Protein AF-A0A857KXK1-F1 (afdb_monomer)

Foldseek 3Di:
DDDDPPPPPPVLVVLVVVLVVLCVQCVDLVRVLVVCVVPDDPVQNVFKDSPDWAWDPDQAPDPVCNSRRNDTDTDTDTRPDPPPPPPPPDD

Sequence (91 aa):
MVSFMTDGGSGDRAHQLHDGLFRRVFGDPKYAGSERRSVLSAEVAAHIDLEHLEPVAAPFVDDNLSQVHSDLLARTRHLVGTTCEARRCGS

Solvent-accessible surface area (backbone atoms only — not comparable to full-atom values): 5762 Å² total; per-residue (Å²): 139,82,82,80,79,75,92,59,79,65,65,56,57,50,50,52,50,50,23,52,51,47,47,67,54,46,66,39,44,74,50,35,26,53,52,49,60,72,73,45,54,72,72,59,52,69,35,40,42,49,87,62,44,41,80,44,98,52,83,52,92,43,82,91,48,55,89,55,75,57,52,80,47,61,48,64,51,74,44,80,74,86,68,78,57,89,84,74,86,73,135

Organism: NCBI:txid36821

pLDDT: mean 74.94, std 17.73, range [35.28, 93.88]

InterPro domains:
  IPR006842 Transposase (putative), YhgA-like [PF04754] (17-73)

Mean predicted aligned error: 12.01 Å

Secondary structure (DSSP, 8-state):
--------TTHHHHHHHHHHHHHHHHTSHHHHHHHHHHHS-HHHHHTB-SSS-EE---S-S-GGGTT-TT---EE--B-------TTS---

Structure (mmCIF, N/CA/C/O backbone):
data_AF-A0A857KXK1-F1
#
_entry.id   AF-A0A857KXK1-F1
#
loop_
_atom_site.group_PDB
_atom_site.id
_atom_site.type_symbol
_atom_site.label_atom_id
_atom_site.label_alt_id
_atom_site.label_comp_id
_atom_site.label_asym_id
_atom_site.label_entity_id
_atom_site.label_seq_id
_atom_site.pdbx_PDB_ins_code
_atom_site.Cartn_x
_atom_site.Cartn_y
_atom_site.Cartn_z
_atom_site.occupancy
_atom_site.B_iso_or_equiv
_atom_site.auth_seq_id
_atom_site.auth_comp_id
_atom_site.auth_asym_id
_atom_site.auth_atom_id
_atom_site.pdbx_PDB_model_num
ATOM 1 N N . MET A 1 1 ? 26.782 14.078 -36.877 1.00 36.59 1 MET A N 1
ATOM 2 C CA . MET A 1 1 ? 27.088 13.573 -35.524 1.00 36.59 1 MET A CA 1
ATOM 3 C C . MET A 1 1 ? 26.666 14.651 -34.538 1.00 36.59 1 MET A C 1
ATOM 5 O O . MET A 1 1 ? 27.418 15.588 -34.321 1.00 36.59 1 MET A O 1
ATOM 9 N N . VAL A 1 2 ? 25.418 14.603 -34.066 1.00 38.22 2 VAL A N 1
ATOM 10 C CA . VAL A 1 2 ? 24.912 15.530 -33.041 1.00 38.22 2 VAL A CA 1
ATOM 11 C C . VAL A 1 2 ? 24.876 14.748 -31.740 1.00 38.22 2 VAL A C 1
ATOM 13 O O . VAL A 1 2 ? 24.093 13.812 -31.601 1.00 38.22 2 VAL A O 1
ATOM 16 N N . SER A 1 3 ? 25.774 15.096 -30.825 1.00 35.28 3 SER A N 1
ATOM 17 C CA . SER A 1 3 ? 25.738 14.607 -29.453 1.00 35.28 3 SER A CA 1
ATOM 18 C C . SER A 1 3 ? 24.660 15.383 -28.708 1.00 35.28 3 SER A C 1
ATOM 20 O O . SER A 1 3 ? 24.827 16.569 -28.433 1.00 35.28 3 SER A O 1
ATOM 22 N N . PHE A 1 4 ? 23.557 14.715 -28.385 1.00 36.88 4 PHE A N 1
ATOM 23 C CA . PHE A 1 4 ? 22.641 15.189 -27.358 1.00 36.88 4 PHE A CA 1
ATOM 24 C C . PHE A 1 4 ? 23.316 14.943 -26.011 1.00 36.88 4 PHE A C 1
ATOM 26 O O . PHE A 1 4 ? 23.384 13.811 -25.538 1.00 36.88 4 PHE A O 1
ATOM 33 N N . MET A 1 5 ? 23.877 15.995 -25.419 1.00 44.47 5 MET A N 1
ATOM 34 C CA . MET A 1 5 ? 24.232 15.960 -24.007 1.00 44.47 5 MET A CA 1
ATOM 35 C C . MET A 1 5 ? 22.931 16.026 -23.216 1.00 44.47 5 MET A C 1
ATOM 37 O O . MET A 1 5 ? 22.320 17.084 -23.091 1.00 44.47 5 MET A O 1
ATOM 41 N N . THR A 1 6 ? 22.475 14.874 -22.737 1.00 49.06 6 THR A N 1
ATOM 42 C CA . THR A 1 6 ? 21.461 14.806 -21.691 1.00 49.06 6 THR A CA 1
ATOM 43 C C . THR A 1 6 ? 22.090 15.333 -20.407 1.00 49.06 6 THR A C 1
ATOM 45 O O . THR A 1 6 ? 22.874 14.638 -19.757 1.00 49.06 6 THR A O 1
ATOM 48 N N . ASP A 1 7 ? 21.753 16.567 -20.049 1.00 45.91 7 ASP A N 1
ATOM 49 C CA . ASP A 1 7 ? 21.849 17.058 -18.677 1.00 45.91 7 ASP A CA 1
ATOM 50 C C . ASP A 1 7 ? 20.829 16.269 -17.832 1.00 45.91 7 ASP A C 1
ATOM 52 O O . ASP A 1 7 ? 19.668 16.637 -17.705 1.00 45.91 7 ASP A O 1
ATOM 56 N N . GLY A 1 8 ? 21.223 15.070 -17.396 1.00 50.25 8 GLY A N 1
ATOM 57 C CA . GLY A 1 8 ? 20.347 14.085 -16.743 1.00 50.25 8 GLY A CA 1
ATOM 58 C C . GLY A 1 8 ? 20.967 13.450 -15.497 1.00 50.25 8 GLY A C 1
ATOM 59 O O . GLY A 1 8 ? 20.589 12.355 -15.105 1.00 50.25 8 GLY A O 1
ATOM 60 N N . GLY A 1 9 ? 21.965 14.092 -14.884 1.00 49.69 9 GLY A N 1
ATOM 61 C CA . GLY A 1 9 ? 22.792 13.459 -13.846 1.00 49.69 9 GLY A CA 1
ATOM 62 C C . GLY A 1 9 ? 22.253 13.519 -12.411 1.00 49.69 9 GLY A C 1
ATOM 63 O O . GLY A 1 9 ? 22.725 12.761 -11.564 1.00 49.69 9 GLY A O 1
ATOM 64 N N . SER A 1 10 ? 21.299 14.408 -12.109 1.00 52.22 10 SER A N 1
ATOM 65 C CA . SER A 1 10 ? 20.900 14.699 -10.717 1.00 52.22 10 SER A CA 1
ATOM 66 C C . SER A 1 10 ? 19.556 14.073 -10.311 1.00 52.22 10 SER A C 1
ATOM 68 O O . SER A 1 10 ? 19.424 13.559 -9.202 1.00 52.22 10 SER A O 1
ATOM 70 N N . GLY A 1 11 ? 18.572 14.047 -11.220 1.00 55.41 11 GLY A N 1
ATOM 71 C CA . GLY A 1 11 ? 17.239 13.488 -10.948 1.00 55.41 11 GLY A CA 1
ATOM 72 C C . GLY A 1 11 ? 17.212 11.958 -10.878 1.00 55.41 11 GLY A C 1
ATOM 73 O O . GLY A 1 11 ? 16.563 11.395 -10.002 1.00 55.41 11 GLY A O 1
ATOM 74 N N . ASP A 1 12 ? 17.979 11.290 -11.741 1.00 61.81 12 ASP A N 1
ATOM 75 C CA . ASP A 1 12 ? 18.015 9.824 -11.838 1.00 61.81 12 ASP A CA 1
ATOM 76 C C . ASP A 1 12 ? 18.596 9.183 -10.565 1.00 61.81 12 ASP A C 1
ATOM 78 O O . ASP A 1 12 ? 18.013 8.283 -9.966 1.00 61.81 12 ASP A O 1
ATOM 82 N N . ARG A 1 13 ? 19.692 9.749 -10.043 1.00 61.69 13 ARG A N 1
ATOM 83 C CA . ARG A 1 13 ? 20.329 9.271 -8.804 1.00 61.69 13 ARG A CA 1
ATOM 84 C C . ARG A 1 13 ? 19.446 9.466 -7.577 1.00 61.69 13 ARG A C 1
ATOM 86 O O . ARG A 1 13 ? 19.452 8.622 -6.685 1.00 61.69 13 ARG A O 1
ATOM 93 N N . ALA A 1 14 ? 18.712 10.579 -7.514 1.00 61.34 14 ALA A N 1
ATOM 94 C CA . ALA A 1 14 ? 17.756 10.822 -6.441 1.00 61.34 14 ALA A CA 1
ATOM 95 C C . ALA A 1 14 ? 16.613 9.801 -6.500 1.00 61.34 14 ALA A C 1
ATOM 97 O O . ALA A 1 14 ? 16.273 9.217 -5.474 1.00 61.34 14 ALA A O 1
ATOM 98 N N . HIS A 1 15 ? 16.088 9.519 -7.696 1.00 66.56 15 HIS A N 1
ATOM 99 C CA . HIS A 1 15 ? 15.060 8.501 -7.897 1.00 66.56 15 HIS A CA 1
ATOM 100 C C . HIS A 1 15 ? 15.549 7.105 -7.477 1.00 66.56 15 HIS A C 1
ATOM 102 O O . HIS A 1 15 ? 14.894 6.453 -6.673 1.00 66.56 15 HIS A O 1
ATOM 108 N N . GLN A 1 16 ? 16.767 6.710 -7.867 1.00 71.12 16 GLN A N 1
ATOM 109 C CA . GLN A 1 16 ? 17.384 5.441 -7.451 1.00 71.12 16 GLN A CA 1
ATOM 110 C C . GLN A 1 16 ? 17.579 5.324 -5.927 1.00 71.12 16 GLN A C 1
ATOM 112 O O . GLN A 1 16 ? 17.407 4.246 -5.354 1.00 71.12 16 GLN A O 1
ATOM 117 N N . LEU A 1 17 ? 17.941 6.421 -5.250 1.00 80.25 17 LEU A N 1
ATOM 118 C CA . LEU A 1 17 ? 18.074 6.452 -3.789 1.00 80.25 17 LEU A CA 1
ATOM 119 C C . LEU A 1 17 ? 16.713 6.342 -3.092 1.00 80.25 17 LEU A C 1
ATOM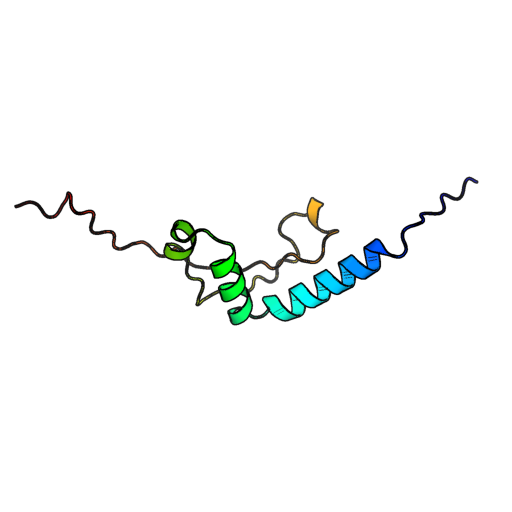 121 O O . LEU A 1 17 ? 16.590 5.605 -2.111 1.00 80.25 17 LEU A O 1
ATOM 125 N N . HIS A 1 18 ? 15.701 7.052 -3.595 1.00 80.38 18 HIS A N 1
ATOM 126 C CA . HIS A 1 18 ? 14.335 6.969 -3.086 1.00 80.38 18 HIS A CA 1
ATOM 127 C C . HIS A 1 18 ? 13.742 5.574 -3.294 1.00 80.38 18 HIS A C 1
ATOM 129 O O . HIS A 1 18 ? 13.211 5.007 -2.342 1.00 80.38 18 HIS A O 1
ATOM 135 N N . ASP A 1 19 ? 13.915 4.986 -4.475 1.00 80.25 19 ASP A N 1
ATOM 136 C CA . ASP A 1 19 ? 13.458 3.634 -4.796 1.00 80.25 19 ASP A CA 1
ATOM 137 C C . ASP A 1 19 ? 14.141 2.591 -3.906 1.00 80.25 19 ASP A C 1
ATOM 139 O O . ASP A 1 19 ? 13.483 1.723 -3.329 1.00 80.25 19 ASP A O 1
ATOM 143 N N . GLY A 1 20 ? 15.462 2.699 -3.727 1.00 82.88 20 GLY A N 1
ATOM 144 C CA . GLY A 1 20 ? 16.223 1.814 -2.848 1.00 82.88 20 GLY A CA 1
ATOM 145 C C . GLY A 1 20 ? 15.775 1.906 -1.388 1.00 82.88 20 GLY A C 1
ATOM 146 O O . GLY A 1 20 ? 15.597 0.877 -0.731 1.00 82.88 20 GLY A O 1
ATOM 147 N N . LEU A 1 21 ? 15.544 3.123 -0.885 1.00 84.62 21 LEU A N 1
ATOM 148 C CA . LEU A 1 21 ? 15.023 3.345 0.464 1.00 84.62 21 LEU A CA 1
ATOM 149 C C . LEU A 1 21 ? 13.609 2.777 0.614 1.00 84.62 21 LEU A C 1
ATOM 151 O O . LEU A 1 21 ? 13.339 2.057 1.576 1.00 84.62 21 LEU A O 1
ATOM 155 N N . PHE A 1 22 ? 12.728 3.065 -0.343 1.00 86.25 22 PHE A N 1
ATOM 156 C CA . PHE A 1 22 ? 11.351 2.591 -0.348 1.00 86.25 22 PHE A CA 1
ATOM 157 C C . PHE A 1 22 ? 11.304 1.062 -0.340 1.00 86.25 22 PHE A C 1
ATOM 159 O O . PHE A 1 22 ? 10.684 0.469 0.542 1.00 86.25 22 PHE A O 1
ATOM 166 N N . ARG A 1 23 ? 12.058 0.411 -1.236 1.00 85.94 23 ARG A N 1
ATOM 167 C CA . ARG A 1 23 ? 12.167 -1.052 -1.301 1.00 85.94 23 ARG A CA 1
ATOM 168 C C . ARG A 1 23 ? 12.705 -1.639 0.004 1.00 85.94 23 ARG A C 1
ATOM 170 O O . ARG A 1 23 ? 12.215 -2.662 0.475 1.00 85.94 23 ARG A O 1
ATOM 177 N N . ARG A 1 24 ? 13.716 -0.998 0.598 1.00 88.12 24 ARG A N 1
ATOM 178 C CA . ARG A 1 24 ? 14.352 -1.468 1.835 1.00 88.12 24 ARG A CA 1
ATOM 179 C C . ARG A 1 24 ? 13.416 -1.395 3.036 1.00 88.12 24 ARG A C 1
ATOM 181 O O . ARG A 1 24 ? 13.450 -2.302 3.862 1.00 88.12 24 ARG A O 1
ATOM 188 N N . VAL A 1 25 ? 12.640 -0.320 3.152 1.00 89.69 25 VAL A N 1
ATOM 189 C CA . VAL A 1 25 ? 11.756 -0.086 4.300 1.00 89.69 25 VAL A CA 1
ATOM 190 C C . VAL A 1 25 ? 10.431 -0.813 4.109 1.00 89.69 25 VAL A C 1
ATOM 192 O O . VAL A 1 25 ? 10.049 -1.612 4.953 1.00 89.69 25 VAL A O 1
ATOM 195 N N . PHE A 1 26 ? 9.744 -0.598 2.990 1.00 88.81 26 PHE A N 1
ATOM 196 C CA . PHE A 1 26 ? 8.406 -1.148 2.765 1.00 88.81 26 PHE A CA 1
ATOM 197 C C . PHE A 1 26 ? 8.416 -2.561 2.174 1.00 88.81 26 PHE A C 1
ATOM 199 O O . PHE A 1 26 ? 7.360 -3.159 2.000 1.00 88.81 26 PHE A O 1
ATOM 206 N N . GLY A 1 27 ? 9.592 -3.136 1.904 1.00 86.50 27 GLY A N 1
ATOM 207 C CA . GLY A 1 27 ? 9.718 -4.561 1.592 1.00 86.50 27 GLY A CA 1
ATOM 208 C C . GLY A 1 27 ? 9.381 -5.469 2.781 1.00 86.50 27 GLY A C 1
ATOM 209 O O . GLY A 1 27 ? 9.046 -6.633 2.581 1.00 86.50 27 GLY A O 1
ATOM 210 N N . ASP A 1 28 ? 9.439 -4.946 4.011 1.00 88.88 28 ASP A N 1
ATOM 211 C CA . ASP A 1 28 ? 8.940 -5.638 5.199 1.00 88.88 28 ASP A CA 1
ATOM 212 C C . ASP A 1 28 ? 7.411 -5.444 5.312 1.00 88.88 28 ASP A C 1
ATOM 214 O O . ASP A 1 28 ? 6.940 -4.299 5.416 1.00 88.88 28 ASP A O 1
ATOM 218 N N . PRO A 1 29 ? 6.623 -6.535 5.345 1.00 87.44 29 PRO A N 1
ATOM 219 C CA . PRO A 1 29 ? 5.169 -6.496 5.495 1.00 87.44 29 PRO A CA 1
ATOM 220 C C . PRO A 1 29 ? 4.669 -5.604 6.636 1.00 87.44 29 PRO A C 1
ATOM 222 O O . PRO A 1 29 ? 3.652 -4.925 6.488 1.00 87.44 29 PRO A O 1
ATOM 225 N N . LYS A 1 30 ? 5.395 -5.552 7.760 1.00 86.25 30 LYS A N 1
ATOM 226 C CA . LYS A 1 30 ? 5.013 -4.763 8.938 1.00 86.25 30 LYS A CA 1
ATOM 227 C C . LYS A 1 30 ? 5.010 -3.260 8.649 1.00 86.25 30 LYS A C 1
ATOM 229 O O . LYS A 1 30 ? 4.111 -2.531 9.088 1.00 86.25 30 LYS A O 1
ATOM 234 N N . TYR A 1 31 ? 6.026 -2.782 7.933 1.00 91.75 31 TYR A N 1
ATOM 235 C CA . TYR A 1 31 ? 6.152 -1.369 7.580 1.00 91.75 31 TYR A CA 1
ATOM 236 C C . TYR A 1 31 ? 5.223 -1.015 6.416 1.00 91.75 31 TYR A C 1
ATOM 238 O O . TYR A 1 31 ? 4.576 0.031 6.460 1.00 91.75 31 TYR A O 1
ATOM 246 N N . ALA A 1 32 ? 5.064 -1.921 5.445 1.00 90.38 32 ALA A N 1
ATOM 247 C CA . ALA A 1 32 ? 4.119 -1.765 4.338 1.00 90.38 32 ALA A CA 1
ATOM 248 C C . ALA A 1 32 ? 2.662 -1.641 4.810 1.00 90.38 32 ALA A C 1
ATOM 250 O O . ALA A 1 32 ? 1.917 -0.801 4.313 1.00 90.38 32 ALA A O 1
ATOM 251 N N . GLY A 1 33 ? 2.244 -2.449 5.790 1.00 92.12 33 GLY A N 1
ATOM 252 C CA . GLY A 1 33 ? 0.892 -2.370 6.352 1.00 92.12 33 GLY A CA 1
ATOM 253 C C . GLY A 1 33 ? 0.622 -1.031 7.034 1.00 92.12 33 GLY A C 1
ATOM 254 O O . GLY A 1 33 ? -0.462 -0.468 6.902 1.00 92.12 33 GLY A O 1
ATOM 255 N N . SER A 1 34 ? 1.629 -0.479 7.712 1.00 91.19 34 SER A N 1
ATOM 256 C CA . SER A 1 34 ? 1.509 0.806 8.408 1.00 91.19 34 SER A CA 1
ATOM 257 C C . SER A 1 34 ? 1.451 2.001 7.464 1.00 91.19 34 SER A C 1
ATOM 259 O O . SER A 1 34 ? 0.652 2.905 7.693 1.00 91.19 34 SER A O 1
ATOM 261 N N . GLU A 1 35 ? 2.237 1.984 6.390 1.00 92.00 35 GLU A N 1
ATOM 262 C CA . GLU A 1 35 ? 2.164 2.991 5.328 1.00 92.00 35 GLU A CA 1
ATOM 263 C C . GLU A 1 35 ? 0.786 2.980 4.660 1.00 92.00 35 GLU A C 1
ATOM 265 O O . GLU A 1 35 ? 0.101 4.003 4.663 1.00 92.00 35 GLU A O 1
ATOM 270 N N . ARG A 1 36 ? 0.309 1.798 4.248 1.00 91.06 36 ARG A N 1
ATOM 271 C CA . ARG A 1 36 ? -1.011 1.633 3.624 1.00 91.06 36 ARG A CA 1
ATOM 272 C C . ARG A 1 36 ? -2.145 2.108 4.528 1.00 91.06 36 ARG A C 1
ATOM 274 O O . ARG A 1 36 ? -3.034 2.808 4.060 1.00 91.06 36 ARG A O 1
ATOM 281 N N . ARG A 1 37 ? -2.104 1.809 5.834 1.00 92.56 37 ARG A N 1
ATOM 282 C CA . ARG A 1 37 ? -3.084 2.338 6.807 1.00 92.56 37 ARG A CA 1
ATOM 283 C C . ARG A 1 37 ? -3.089 3.869 6.878 1.00 92.56 37 ARG A C 1
ATOM 285 O O . ARG A 1 37 ? -4.129 4.444 7.177 1.00 92.56 37 ARG A O 1
ATOM 292 N N . SER A 1 38 ? -1.949 4.516 6.641 1.00 92.25 38 SER A N 1
ATOM 293 C CA . SER A 1 38 ? -1.832 5.974 6.701 1.00 92.25 38 SER A CA 1
ATOM 294 C C . SER A 1 38 ? -2.352 6.677 5.448 1.00 92.25 38 SER A C 1
ATOM 296 O O . SER A 1 38 ? -2.742 7.839 5.547 1.00 92.25 38 SER A O 1
ATOM 298 N N . VAL A 1 39 ? -2.306 6.022 4.284 1.00 93.44 39 VAL A N 1
ATOM 299 C CA . VAL A 1 39 ? -2.669 6.635 2.992 1.00 93.44 39 VAL A CA 1
ATOM 300 C C . VAL A 1 39 ? -4.036 6.197 2.475 1.00 93.44 39 VAL A C 1
ATOM 302 O O . VAL A 1 39 ? -4.669 6.927 1.714 1.00 93.44 39 VAL A O 1
ATOM 305 N N . LEU A 1 40 ? -4.511 5.016 2.875 1.00 91.88 40 LEU A N 1
ATOM 306 C CA . LEU A 1 40 ? -5.829 4.521 2.493 1.00 91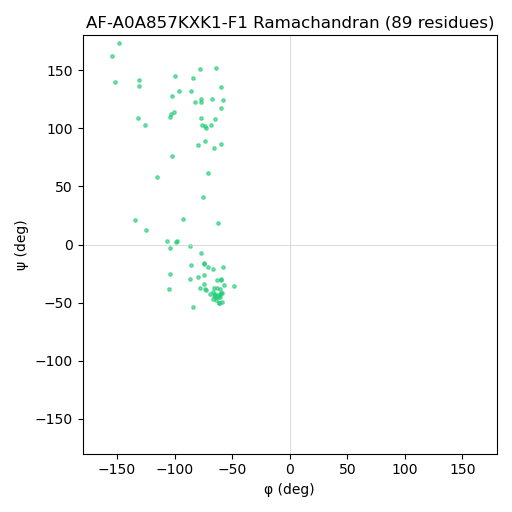.88 40 LEU A CA 1
ATOM 307 C C . LEU A 1 40 ? -6.928 5.185 3.322 1.00 91.88 40 LEU A C 1
ATOM 309 O O . LEU A 1 40 ? -6.744 5.538 4.487 1.00 91.88 40 LEU A O 1
ATOM 313 N N . SER A 1 41 ? -8.117 5.301 2.729 1.00 93.81 41 SER A N 1
ATOM 314 C CA . SER A 1 41 ? -9.304 5.692 3.483 1.00 93.81 41 SER A CA 1
ATOM 315 C C . SER A 1 41 ? -9.638 4.633 4.538 1.00 93.81 41 SER A C 1
ATOM 317 O O . SER A 1 41 ? -9.384 3.439 4.354 1.00 93.81 41 SER A O 1
ATOM 319 N N . ALA A 1 42 ? -10.267 5.064 5.634 1.00 90.12 42 ALA A N 1
ATOM 320 C CA . ALA A 1 42 ? -10.701 4.159 6.697 1.00 90.12 42 ALA A CA 1
ATOM 321 C C . ALA A 1 42 ? -11.646 3.059 6.182 1.00 90.12 42 ALA A C 1
ATOM 323 O O . ALA A 1 42 ? -11.578 1.924 6.642 1.00 90.12 42 ALA A O 1
ATOM 324 N N . GLU A 1 43 ? -12.492 3.385 5.199 1.00 90.19 43 GLU A N 1
ATOM 325 C CA . GLU A 1 43 ? -13.392 2.429 4.554 1.00 90.19 43 GLU A CA 1
ATOM 326 C C . GLU A 1 43 ? -12.615 1.310 3.858 1.00 90.19 43 GLU A C 1
ATOM 328 O O . GLU A 1 43 ? -12.883 0.141 4.113 1.00 90.19 43 GLU A O 1
ATOM 333 N N . VAL A 1 44 ? -11.618 1.637 3.031 1.00 91.38 44 VAL A N 1
ATOM 334 C CA . VAL A 1 44 ? -10.827 0.613 2.334 1.00 91.38 44 VAL A CA 1
ATOM 335 C C . VAL A 1 44 ? -10.009 -0.193 3.336 1.00 91.38 44 VAL A C 1
ATOM 337 O O . VAL A 1 44 ? -10.044 -1.419 3.293 1.00 91.38 44 VAL A O 1
ATOM 340 N N . ALA A 1 45 ? -9.331 0.474 4.275 1.00 92.69 45 ALA A N 1
ATOM 341 C CA . ALA A 1 45 ? -8.494 -0.182 5.278 1.00 92.69 45 ALA A CA 1
ATOM 342 C C . ALA A 1 45 ? -9.272 -1.176 6.162 1.00 92.69 45 ALA A C 1
ATOM 344 O O . ALA A 1 45 ? -8.700 -2.171 6.598 1.00 92.69 45 ALA A O 1
ATOM 345 N N . ALA A 1 46 ? -10.570 -0.952 6.393 1.00 91.25 46 ALA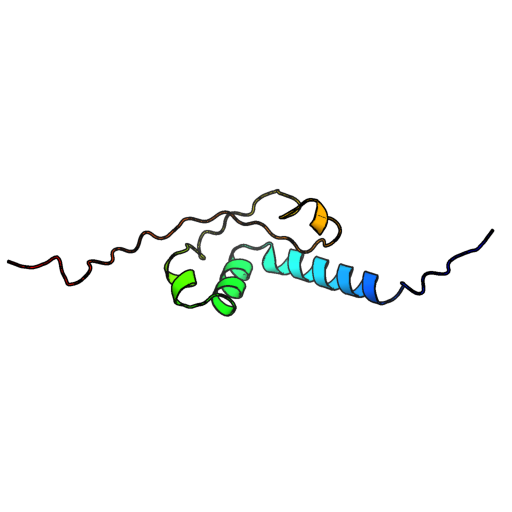 A N 1
ATOM 346 C CA . ALA A 1 46 ? -11.425 -1.868 7.150 1.00 91.25 46 ALA A CA 1
ATOM 347 C C . ALA A 1 46 ? -11.751 -3.181 6.409 1.00 91.25 46 ALA A C 1
ATOM 349 O O . ALA A 1 46 ? -12.141 -4.158 7.046 1.00 91.25 46 ALA A O 1
ATOM 350 N N . HIS A 1 47 ? -11.590 -3.220 5.083 1.00 92.81 47 HIS A N 1
ATOM 351 C CA . HIS A 1 47 ? -11.973 -4.356 4.236 1.00 92.81 47 HIS A CA 1
ATOM 352 C C . HIS A 1 47 ? -10.782 -5.173 3.717 1.00 92.81 47 HIS A C 1
ATOM 354 O O . HIS A 1 47 ? -10.974 -6.126 2.963 1.00 92.81 47 HIS A O 1
ATOM 360 N N . ILE A 1 48 ? -9.548 -4.851 4.108 1.00 93.38 48 ILE A N 1
ATOM 361 C CA . ILE A 1 48 ? -8.345 -5.566 3.658 1.00 93.38 48 ILE A CA 1
ATOM 362 C C . ILE A 1 48 ? -7.446 -5.945 4.835 1.00 93.38 48 ILE A C 1
ATOM 364 O O . ILE A 1 48 ? -7.274 -5.188 5.787 1.00 93.38 48 ILE A O 1
ATOM 368 N N . ASP A 1 49 ? -6.855 -7.136 4.769 1.00 93.25 49 ASP A N 1
ATOM 369 C CA . ASP A 1 49 ? -5.979 -7.657 5.818 1.00 93.25 49 ASP A CA 1
ATOM 370 C C . ASP A 1 49 ? -4.570 -7.046 5.716 1.00 93.25 49 ASP A C 1
ATOM 372 O O . ASP A 1 49 ? -3.659 -7.591 5.087 1.00 93.25 49 ASP A O 1
ATOM 376 N N . LEU A 1 50 ? -4.390 -5.870 6.317 1.00 93.31 50 LEU A N 1
ATOM 377 C CA . LEU A 1 50 ? -3.104 -5.159 6.324 1.00 93.31 50 LEU A CA 1
ATOM 378 C C . LEU A 1 50 ? -2.082 -5.745 7.311 1.00 93.31 50 LEU A C 1
ATOM 380 O O . LEU A 1 50 ? -0.926 -5.327 7.288 1.00 93.31 50 LEU A O 1
ATOM 384 N N . GLU A 1 51 ? -2.482 -6.708 8.146 1.00 92.12 51 GLU A N 1
ATOM 385 C CA . GLU A 1 51 ? -1.588 -7.388 9.091 1.00 92.12 51 GLU A CA 1
ATOM 386 C C . GLU A 1 51 ? -0.875 -8.587 8.447 1.00 92.12 51 GLU A C 1
ATOM 388 O O . GLU A 1 51 ? 0.262 -8.890 8.805 1.00 92.12 51 GLU A O 1
ATOM 393 N N . HIS A 1 52 ? -1.503 -9.243 7.463 1.00 92.12 52 HIS A N 1
ATOM 394 C CA . HIS A 1 52 ? -0.967 -10.437 6.794 1.00 92.12 52 HIS A CA 1
ATOM 395 C C . HIS A 1 52 ? -0.666 -10.181 5.314 1.00 92.12 52 HIS A C 1
ATOM 397 O O . HIS A 1 52 ? -1.199 -10.837 4.419 1.00 92.12 52 HIS A O 1
ATOM 403 N N . LEU A 1 53 ? 0.195 -9.198 5.056 1.00 92.94 53 LEU A N 1
ATOM 404 C CA . LEU A 1 53 ? 0.675 -8.894 3.711 1.00 92.94 53 LEU A CA 1
ATOM 405 C C . LEU A 1 53 ? 1.734 -9.913 3.276 1.00 92.94 53 LEU A C 1
ATOM 407 O O . LEU A 1 53 ? 2.780 -10.046 3.909 1.00 92.94 53 LEU A O 1
ATOM 411 N N . GLU A 1 54 ? 1.485 -10.590 2.161 1.00 92.12 54 GLU A N 1
ATOM 412 C CA . GLU A 1 54 ? 2.415 -11.549 1.565 1.00 92.12 54 GLU A CA 1
ATOM 413 C C . GLU A 1 54 ? 3.155 -10.891 0.391 1.00 92.12 54 GLU A C 1
ATOM 415 O O . GLU A 1 54 ? 2.517 -10.572 -0.616 1.00 92.12 54 GLU A O 1
ATOM 420 N N . PRO A 1 55 ? 4.480 -10.674 0.466 1.00 89.50 55 PRO A N 1
ATOM 421 C CA . PRO A 1 55 ? 5.240 -10.108 -0.644 1.00 89.50 55 PRO A CA 1
ATOM 422 C C . PRO A 1 55 ? 5.139 -10.979 -1.899 1.00 89.50 55 PRO A C 1
ATOM 424 O O . PRO A 1 55 ? 5.289 -12.200 -1.841 1.00 89.50 55 PRO A O 1
ATOM 427 N N . VAL A 1 56 ? 4.926 -10.349 -3.051 1.00 88.00 56 VAL A N 1
ATOM 428 C CA . VAL A 1 56 ? 4.914 -11.021 -4.351 1.00 88.00 56 VAL A CA 1
ATOM 429 C C . VAL A 1 56 ? 6.240 -10.743 -5.046 1.00 88.00 56 VAL A C 1
ATOM 431 O O . VAL A 1 56 ? 6.622 -9.589 -5.221 1.00 88.00 56 VAL A O 1
ATOM 434 N N . ALA A 1 57 ? 6.925 -11.798 -5.495 1.00 77.00 57 ALA A N 1
ATOM 435 C CA . ALA A 1 57 ? 8.161 -11.713 -6.281 1.00 77.00 57 ALA A CA 1
ATOM 436 C C . ALA A 1 57 ? 7.897 -11.297 -7.744 1.00 77.00 57 ALA A C 1
ATOM 438 O O . ALA A 1 57 ? 8.459 -11.864 -8.678 1.00 77.00 57 ALA A O 1
ATOM 439 N N . ALA A 1 58 ? 6.987 -10.346 -7.946 1.00 68.75 58 ALA A N 1
ATOM 440 C CA . ALA A 1 58 ? 6.734 -9.719 -9.229 1.00 68.75 58 ALA A CA 1
ATOM 441 C C . ALA A 1 58 ? 7.531 -8.409 -9.271 1.00 68.75 58 ALA A C 1
ATOM 443 O O . ALA A 1 58 ? 7.507 -7.656 -8.295 1.00 68.75 58 ALA A O 1
ATOM 444 N N . PRO A 1 59 ? 8.272 -8.148 -10.357 1.00 62.78 59 PRO A N 1
ATOM 445 C CA . PRO A 1 59 ? 9.218 -7.046 -10.376 1.00 62.78 59 PRO A CA 1
ATOM 446 C C . PRO A 1 59 ? 8.534 -5.672 -10.486 1.00 62.78 59 PRO A C 1
ATOM 448 O O . PRO A 1 59 ? 9.120 -4.712 -9.986 1.00 62.78 59 PRO A O 1
ATOM 451 N N . PHE A 1 60 ? 7.322 -5.598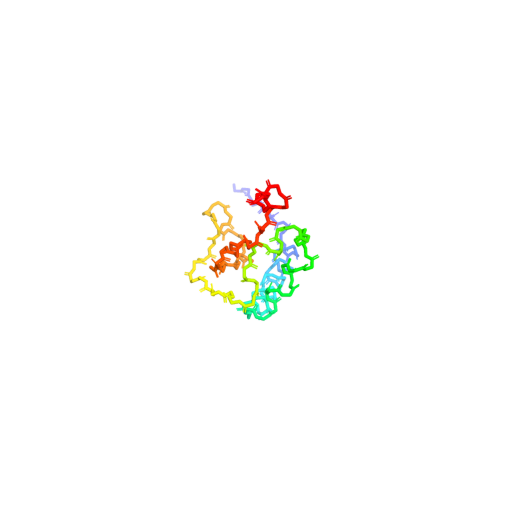 -11.070 1.00 69.81 60 PHE A N 1
ATOM 452 C CA . PHE A 1 60 ? 6.563 -4.362 -11.339 1.00 69.81 60 PHE A CA 1
ATOM 453 C C . PHE A 1 60 ? 5.047 -4.596 -11.404 1.00 69.81 60 PHE A C 1
ATOM 455 O O . PHE A 1 60 ? 4.600 -5.731 -11.599 1.00 69.81 60 PHE A O 1
ATOM 462 N N . VAL A 1 61 ? 4.267 -3.518 -11.268 1.00 73.50 61 VAL A N 1
ATOM 463 C CA . VAL A 1 61 ? 2.806 -3.517 -11.465 1.00 73.50 61 VAL A CA 1
ATOM 464 C C . VAL A 1 61 ? 2.429 -3.589 -12.952 1.00 73.50 61 VAL A C 1
ATOM 466 O O . VAL A 1 61 ? 1.415 -4.195 -13.291 1.00 73.50 61 VAL A O 1
ATOM 469 N N . ASP A 1 62 ? 3.244 -2.971 -13.815 1.00 74.19 62 ASP A N 1
ATOM 470 C CA . ASP A 1 62 ? 3.011 -2.796 -15.252 1.00 74.19 62 ASP A CA 1
ATOM 471 C C . ASP A 1 62 ? 4.356 -2.703 -16.000 1.00 74.19 62 ASP A C 1
ATOM 473 O O . ASP A 1 62 ? 5.294 -2.054 -15.531 1.00 74.19 62 ASP A O 1
ATOM 477 N N . ASP A 1 63 ? 4.458 -3.325 -17.177 1.00 72.88 63 ASP A N 1
ATOM 478 C CA . ASP A 1 63 ? 5.686 -3.339 -17.985 1.00 72.88 63 ASP A CA 1
ATOM 479 C C . ASP A 1 63 ? 6.103 -1.938 -18.470 1.00 72.88 63 ASP A C 1
ATOM 481 O O . ASP A 1 63 ? 7.296 -1.651 -18.598 1.00 72.88 63 ASP A O 1
ATOM 485 N N . ASN A 1 64 ? 5.150 -1.030 -18.698 1.00 71.50 64 ASN A N 1
ATOM 486 C CA . ASN A 1 64 ? 5.403 0.365 -19.065 1.00 71.50 64 ASN A CA 1
ATOM 487 C C . ASN A 1 64 ? 5.882 1.211 -17.872 1.00 71.50 64 ASN A C 1
ATOM 489 O O . ASN A 1 64 ? 6.441 2.290 -18.064 1.00 71.50 64 ASN A O 1
ATOM 493 N N . LEU A 1 65 ? 5.695 0.721 -16.643 1.00 66.62 65 LEU A N 1
ATOM 494 C CA . LEU A 1 65 ? 6.232 1.323 -15.420 1.00 66.62 65 LEU A CA 1
ATOM 495 C C . LEU A 1 65 ? 7.526 0.648 -14.950 1.00 66.62 65 LEU A C 1
ATOM 497 O O . LEU A 1 65 ? 8.105 1.076 -13.958 1.00 66.62 65 LEU A O 1
ATOM 501 N N . SER A 1 66 ? 8.049 -0.326 -15.702 1.00 64.75 66 SER A N 1
ATOM 502 C CA . SER A 1 66 ? 9.284 -1.052 -15.364 1.00 64.75 66 SER A CA 1
ATOM 503 C C . SER A 1 66 ? 10.536 -0.180 -15.198 1.00 64.75 66 SER A C 1
ATOM 505 O O . SER A 1 66 ? 11.501 -0.612 -14.569 1.00 64.75 66 SER A 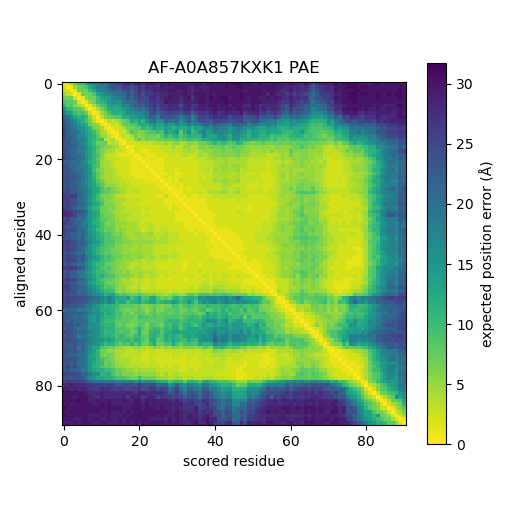O 1
ATOM 507 N N . GLN A 1 67 ? 10.535 1.044 -15.742 1.00 62.56 67 GLN A N 1
ATOM 508 C CA . GLN A 1 67 ? 11.626 2.009 -15.555 1.00 62.56 67 GLN A CA 1
ATOM 509 C C . GLN A 1 67 ? 11.634 2.659 -14.160 1.00 62.56 67 GLN A C 1
ATOM 511 O O . GLN A 1 67 ? 12.645 3.239 -13.771 1.00 62.56 67 GLN A O 1
ATOM 516 N N . VAL A 1 68 ? 10.535 2.554 -13.407 1.00 62.12 68 VAL A N 1
ATOM 517 C CA . VAL A 1 68 ? 10.390 3.045 -12.032 1.00 62.12 68 VAL A CA 1
ATOM 518 C C . VAL A 1 68 ? 10.498 1.840 -11.095 1.00 62.12 68 VAL A C 1
ATOM 520 O O . VAL A 1 68 ? 9.660 0.942 -11.096 1.00 62.12 68 VAL A O 1
ATOM 523 N N . HIS A 1 69 ? 11.566 1.772 -10.300 1.00 65.31 69 HIS A N 1
ATOM 524 C CA . HIS A 1 69 ? 11.926 0.573 -9.535 1.00 65.31 69 HIS A CA 1
ATOM 525 C C . HIS A 1 69 ? 11.356 0.554 -8.104 1.00 65.31 69 HIS A C 1
ATOM 527 O O . HIS A 1 69 ? 11.878 -0.169 -7.247 1.00 65.31 69 HIS A O 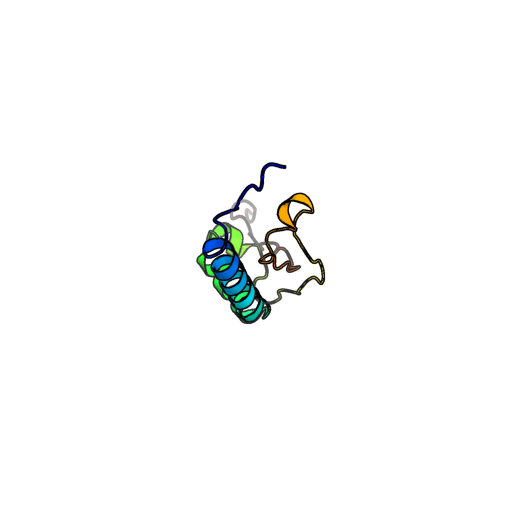1
ATOM 533 N N . SER A 1 70 ? 10.284 1.304 -7.830 1.00 66.94 70 SER A N 1
ATOM 534 C CA . SER A 1 70 ? 9.658 1.400 -6.500 1.00 66.94 70 SER A CA 1
ATOM 535 C C . SER A 1 70 ? 8.413 0.532 -6.295 1.00 66.94 70 SER A C 1
ATOM 537 O O . SER A 1 70 ? 7.868 0.513 -5.191 1.00 66.94 70 SER A O 1
ATOM 539 N N . ASP A 1 71 ? 8.002 -0.267 -7.279 1.00 77.12 71 ASP A N 1
ATOM 540 C CA . ASP A 1 71 ? 6.852 -1.152 -7.104 1.00 77.12 71 ASP A CA 1
ATOM 541 C C . ASP A 1 71 ? 7.139 -2.267 -6.080 1.00 77.12 71 ASP A C 1
ATOM 543 O O . ASP A 1 71 ? 8.106 -3.036 -6.182 1.00 77.12 71 ASP A O 1
ATOM 547 N N . LEU A 1 72 ? 6.266 -2.354 -5.073 1.00 85.06 72 LEU A N 1
ATOM 548 C CA . LEU A 1 72 ? 6.225 -3.428 -4.086 1.00 85.06 72 LEU A CA 1
ATOM 549 C C . LEU A 1 72 ? 4.828 -4.033 -4.044 1.00 85.06 72 LEU A C 1
ATOM 551 O O . LEU A 1 72 ? 3.891 -3.493 -3.446 1.00 85.06 72 LEU A O 1
ATOM 555 N N . LEU A 1 73 ? 4.711 -5.199 -4.666 1.00 87.69 73 LEU A N 1
ATOM 556 C CA . LEU A 1 73 ? 3.472 -5.950 -4.720 1.00 87.69 73 LEU A CA 1
ATOM 557 C C . LEU A 1 73 ? 3.325 -6.839 -3.489 1.00 87.69 73 LEU A C 1
ATOM 559 O O . LEU A 1 73 ? 4.234 -7.577 -3.112 1.00 87.69 73 LEU A O 1
ATOM 563 N N . ALA A 1 74 ? 2.145 -6.781 -2.878 1.00 88.88 74 ALA A N 1
ATOM 564 C CA . ALA A 1 74 ? 1.760 -7.671 -1.799 1.00 88.88 74 ALA A CA 1
ATOM 565 C C . ALA A 1 74 ? 0.376 -8.252 -2.073 1.00 88.88 74 ALA A C 1
ATOM 567 O O . ALA A 1 74 ? -0.549 -7.543 -2.473 1.00 88.88 74 ALA A O 1
ATOM 568 N N . ARG A 1 75 ? 0.238 -9.550 -1.833 1.00 91.62 75 ARG A N 1
ATOM 569 C CA . ARG A 1 75 ? -1.042 -10.237 -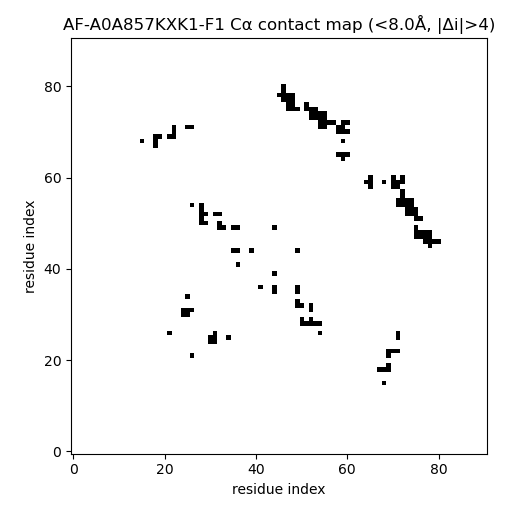1.786 1.00 91.62 75 ARG A CA 1
ATOM 570 C C . ARG A 1 75 ? -1.633 -10.073 -0.390 1.00 91.62 75 ARG A C 1
ATOM 572 O O . ARG A 1 75 ? -0.919 -10.075 0.609 1.00 91.62 75 ARG A O 1
ATOM 579 N N . THR A 1 76 ? -2.949 -9.929 -0.337 1.00 93.56 76 THR A N 1
ATOM 580 C CA . THR A 1 76 ? -3.709 -9.894 0.910 1.00 93.56 76 THR A CA 1
ATOM 581 C C . THR A 1 76 ? -5.096 -10.488 0.697 1.00 93.56 76 THR A C 1
ATOM 583 O O . THR A 1 76 ? -5.487 -10.820 -0.426 1.00 93.56 76 THR A O 1
ATOM 586 N N . ARG A 1 77 ? -5.832 -10.641 1.792 1.00 93.88 77 ARG A N 1
ATOM 587 C CA . ARG A 1 77 ? -7.205 -11.119 1.833 1.00 93.88 77 ARG A CA 1
ATOM 588 C C . ARG A 1 77 ? -8.151 -9.934 1.955 1.00 93.88 77 ARG A C 1
ATOM 590 O O . ARG A 1 77 ? -7.872 -8.966 2.660 1.00 93.88 77 ARG A O 1
ATOM 597 N N . HIS A 1 78 ? -9.302 -10.057 1.311 1.00 92.62 78 HIS A N 1
ATOM 598 C CA . HIS A 1 78 ? -10.430 -9.190 1.596 1.00 92.62 78 HIS A CA 1
ATOM 599 C C . HIS A 1 78 ? -11.082 -9.649 2.904 1.00 92.62 78 HIS A C 1
ATOM 601 O O . HIS A 1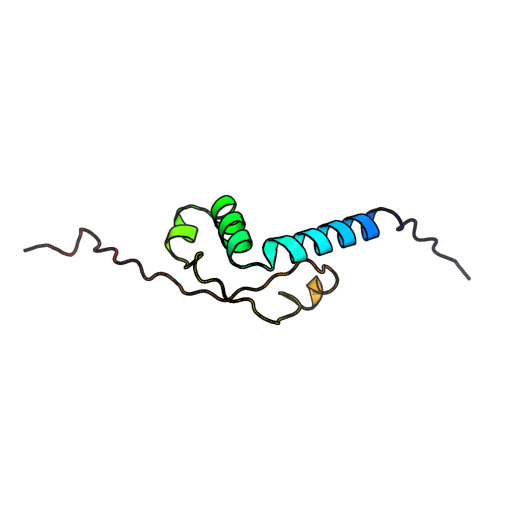 78 ? -11.458 -10.817 3.045 1.00 92.62 78 HIS A O 1
ATOM 607 N N . LEU A 1 79 ? -11.211 -8.740 3.862 1.00 89.31 79 LEU A N 1
ATOM 608 C CA . LEU A 1 79 ? -11.960 -8.965 5.086 1.00 89.31 79 LEU A CA 1
ATOM 609 C C . LEU A 1 79 ? -13.441 -8.859 4.721 1.00 89.31 79 LEU A C 1
ATOM 611 O O . LEU A 1 79 ? -13.970 -7.774 4.487 1.00 89.31 79 LEU A O 1
ATOM 615 N N . VAL A 1 80 ? -14.117 -10.003 4.606 1.00 79.06 80 VAL A N 1
ATOM 616 C CA . VAL A 1 80 ? -15.576 -10.013 4.471 1.00 79.06 80 VAL A CA 1
ATOM 617 C C . VAL A 1 80 ? -16.137 -9.451 5.770 1.00 79.06 80 VAL A C 1
ATOM 619 O O . VAL A 1 80 ? -16.053 -10.092 6.817 1.00 79.06 80 VAL A O 1
ATOM 622 N N . GLY A 1 81 ? -16.671 -8.232 5.706 1.00 62.81 81 GLY A N 1
ATOM 623 C CA . GLY A 1 81 ? -17.336 -7.627 6.844 1.00 62.81 81 GLY A CA 1
ATOM 624 C C . GLY A 1 81 ? -18.480 -8.527 7.293 1.00 62.81 81 GLY A C 1
ATOM 625 O O . GLY A 1 81 ? -19.390 -8.819 6.519 1.00 62.81 81 GLY A O 1
ATOM 626 N N . THR A 1 82 ? -18.487 -8.927 8.564 1.00 53.78 82 THR A N 1
ATOM 627 C CA . THR A 1 82 ? -19.730 -9.300 9.242 1.00 53.78 82 THR A CA 1
ATOM 628 C C . THR A 1 82 ? -20.532 -8.024 9.478 1.00 53.78 82 THR A C 1
ATOM 630 O O . THR A 1 82 ? -20.774 -7.623 10.617 1.00 53.78 82 THR A O 1
ATOM 633 N N . THR A 1 83 ? -20.918 -7.321 8.417 1.00 53.16 83 THR A N 1
ATOM 634 C CA . THR A 1 83 ? -21.994 -6.353 8.537 1.00 53.16 83 THR A CA 1
ATOM 635 C C . THR A 1 83 ? -23.266 -7.182 8.659 1.00 53.16 83 THR A C 1
ATOM 637 O O . THR A 1 83 ? -23.925 -7.533 7.685 1.00 53.16 83 THR A O 1
ATOM 640 N N . CYS A 1 84 ? -23.618 -7.532 9.899 1.00 50.41 84 CYS A N 1
ATOM 641 C CA . CYS A 1 84 ? -25.025 -7.691 10.239 1.00 50.41 84 CYS A CA 1
ATOM 642 C C . CYS A 1 84 ? -25.667 -6.330 9.964 1.00 50.41 84 CYS A C 1
ATOM 644 O O . CYS A 1 84 ? -25.699 -5.447 10.818 1.00 50.41 84 CYS A O 1
ATOM 646 N N . GLU A 1 85 ? -26.086 -6.126 8.719 1.00 50.31 85 GLU A N 1
ATOM 647 C CA . GLU A 1 85 ? -26.848 -4.965 8.316 1.00 50.31 85 GLU A CA 1
ATOM 648 C C . GLU A 1 85 ? -28.128 -4.970 9.154 1.00 50.31 85 GLU A C 1
ATOM 650 O O . GLU A 1 85 ? -28.937 -5.901 9.089 1.00 50.31 85 GLU A O 1
ATOM 655 N N . ALA A 1 86 ? -28.302 -3.932 9.970 1.00 54.28 86 ALA A N 1
ATOM 656 C CA . ALA A 1 86 ? -29.391 -3.763 10.931 1.00 54.28 86 ALA A CA 1
ATO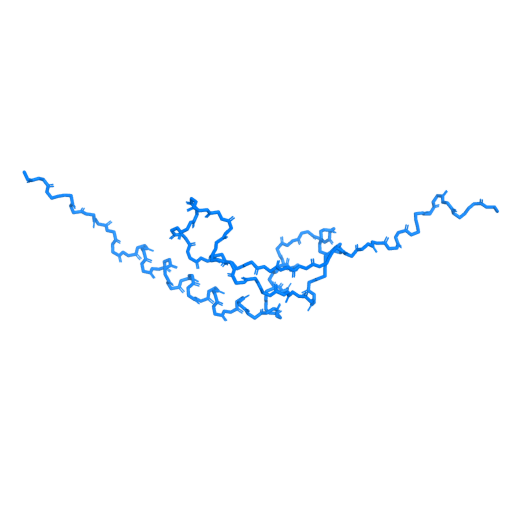M 657 C C . ALA A 1 86 ? -30.810 -3.694 10.306 1.00 54.28 86 ALA A C 1
ATOM 659 O O . ALA A 1 86 ? -31.746 -3.236 10.952 1.00 54.28 86 ALA A O 1
ATOM 660 N N . ARG A 1 87 ? -31.006 -4.155 9.062 1.00 53.56 87 ARG A N 1
ATOM 661 C CA . ARG A 1 87 ? -32.312 -4.329 8.402 1.00 53.56 87 ARG A CA 1
ATOM 662 C C . ARG A 1 87 ? -32.793 -5.778 8.319 1.00 53.56 87 ARG A C 1
ATOM 664 O O . ARG A 1 87 ? -33.898 -5.993 7.830 1.00 53.56 87 ARG A O 1
ATOM 671 N N . ARG A 1 88 ? -32.012 -6.769 8.770 1.00 55.22 88 ARG A N 1
ATOM 672 C CA . ARG A 1 88 ? -32.396 -8.192 8.655 1.00 55.22 88 ARG A CA 1
ATOM 673 C C . ARG A 1 88 ? -32.418 -9.005 9.954 1.00 55.22 88 ARG A C 1
ATOM 675 O O . ARG A 1 88 ? -32.596 -10.213 9.892 1.00 55.22 88 ARG A O 1
ATOM 682 N N . CYS A 1 89 ? -32.340 -8.349 11.111 1.00 50.69 89 CYS A N 1
ATOM 683 C CA . CYS A 1 89 ? -32.811 -8.917 12.379 1.00 50.69 89 CYS A CA 1
ATOM 684 C C . CYS A 1 89 ? -34.169 -8.290 12.711 1.00 50.69 89 CYS A C 1
ATOM 686 O O . CYS A 1 89 ? -34.258 -7.358 13.506 1.00 50.69 89 CYS A O 1
ATOM 688 N N . GLY A 1 90 ? -35.210 -8.745 12.017 1.00 49.94 90 GLY A N 1
ATOM 689 C CA . GLY A 1 90 ? -36.585 -8.304 12.215 1.00 49.94 90 GLY A CA 1
ATOM 690 C C . GLY A 1 90 ? -37.513 -9.506 12.328 1.00 49.94 90 GLY A C 1
ATOM 691 O O . GLY A 1 90 ? -37.780 -10.139 11.310 1.00 49.94 90 GLY A O 1
ATOM 692 N N . SER A 1 91 ? -37.994 -9.700 13.563 1.00 47.22 91 SER A N 1
ATOM 693 C CA . SER A 1 91 ? -39.079 -10.579 14.040 1.00 47.22 91 SER A CA 1
ATOM 694 C C . SER A 1 91 ? -38.779 -12.064 14.223 1.00 47.22 91 SER A C 1
ATOM 696 O O . SER A 1 91 ? -38.528 -12.774 13.230 1.00 47.22 91 SER A O 1
#

Radius of gyration: 20.29 Å; Cα contacts (8 Å, |Δi|>4): 82; chains: 1; bounding box: 66×29×50 Å